Protein AF-A0A2T7CD89-F1 (afdb_monomer_lite)

Structure (mmCIF, N/CA/C/O backbone):
data_AF-A0A2T7CD89-F1
#
_entry.id   AF-A0A2T7CD89-F1
#
loop_
_atom_site.group_PDB
_atom_site.id
_atom_site.type_symbol
_atom_site.label_atom_id
_atom_site.label_alt_id
_atom_site.label_comp_id
_atom_site.label_asym_id
_atom_site.label_entity_id
_atom_site.label_seq_id
_atom_site.pdbx_PDB_ins_code
_atom_site.Cartn_x
_atom_site.Cartn_y
_atom_site.Cartn_z
_atom_site.occupancy
_atom_site.B_iso_or_equiv
_atom_site.auth_seq_id
_atom_site.auth_comp_id
_atom_site.auth_asym_id
_atom_site.auth_atom_id
_atom_site.pdbx_PDB_model_num
ATOM 1 N N . MET A 1 1 ? 14.794 -7.307 10.565 1.00 42.34 1 MET A N 1
ATOM 2 C CA . MET A 1 1 ? 13.480 -6.806 10.100 1.00 42.34 1 MET A CA 1
ATOM 3 C C . MET A 1 1 ? 13.696 -5.837 8.951 1.00 42.34 1 MET A C 1
ATOM 5 O O . MET A 1 1 ? 14.424 -4.867 9.117 1.00 42.34 1 MET A O 1
ATOM 9 N N . MET A 1 2 ? 13.129 -6.120 7.779 1.00 44.75 2 MET A N 1
ATOM 10 C CA . MET A 1 2 ? 13.259 -5.270 6.593 1.00 44.75 2 MET A CA 1
ATOM 11 C C . MET A 1 2 ? 12.209 -4.153 6.687 1.00 44.75 2 MET A C 1
ATOM 13 O O . MET A 1 2 ? 11.014 -4.427 6.740 1.00 44.75 2 MET A O 1
ATOM 17 N N . ARG A 1 3 ? 12.653 -2.900 6.806 1.00 50.25 3 ARG A N 1
ATOM 18 C CA . ARG A 1 3 ? 11.776 -1.737 7.008 1.00 50.25 3 ARG A CA 1
ATOM 19 C C . ARG A 1 3 ? 10.974 -1.471 5.723 1.00 50.25 3 ARG A C 1
ATOM 21 O O . ARG A 1 3 ? 11.591 -1.396 4.658 1.00 50.25 3 ARG A O 1
ATOM 28 N N . PRO A 1 4 ? 9.637 -1.335 5.784 1.00 58.16 4 PRO A N 1
ATOM 29 C CA . PRO A 1 4 ? 8.837 -1.115 4.588 1.00 58.16 4 PRO A CA 1
ATOM 30 C C . PRO A 1 4 ? 9.228 0.206 3.920 1.00 58.16 4 PRO A C 1
ATOM 32 O O . PRO A 1 4 ? 9.481 1.220 4.577 1.00 58.16 4 PRO A O 1
ATOM 35 N N . PHE A 1 5 ? 9.301 0.187 2.591 1.00 65.31 5 PHE A N 1
ATOM 36 C CA . PHE A 1 5 ? 9.591 1.374 1.794 1.00 65.31 5 PHE A CA 1
ATOM 37 C C . PHE A 1 5 ? 8.494 2.419 2.010 1.00 65.31 5 PHE A C 1
ATOM 39 O O . PHE A 1 5 ? 7.330 2.140 1.710 1.00 65.31 5 PHE A O 1
ATOM 46 N N . SER A 1 6 ? 8.867 3.619 2.464 1.00 74.50 6 SER A N 1
ATOM 47 C CA . SER A 1 6 ? 7.926 4.734 2.604 1.00 74.50 6 SER A CA 1
ATOM 48 C C . SER A 1 6 ? 7.327 5.132 1.241 1.00 74.50 6 SER A C 1
ATOM 50 O O . SER A 1 6 ? 7.980 4.942 0.204 1.00 74.50 6 SER A O 1
ATOM 52 N N . PRO A 1 7 ? 6.120 5.727 1.203 1.00 74.75 7 PRO A N 1
ATOM 53 C CA . PRO A 1 7 ? 5.484 6.163 -0.044 1.00 74.75 7 PRO A CA 1
ATOM 54 C C . PRO A 1 7 ? 6.363 7.114 -0.870 1.00 74.75 7 PRO A C 1
ATOM 56 O O . PRO A 1 7 ? 6.477 6.970 -2.088 1.00 74.75 7 PRO A O 1
ATOM 59 N N . ALA A 1 8 ? 7.054 8.042 -0.200 1.00 75.62 8 ALA A N 1
ATOM 60 C CA . ALA A 1 8 ? 7.992 8.965 -0.834 1.00 75.62 8 ALA A CA 1
ATOM 61 C C . ALA A 1 8 ? 9.192 8.229 -1.456 1.00 75.62 8 ALA A C 1
ATOM 63 O O . ALA A 1 8 ? 9.577 8.519 -2.593 1.00 75.62 8 ALA A O 1
ATOM 64 N N . SER A 1 9 ? 9.734 7.225 -0.759 1.00 77.00 9 SER A N 1
ATOM 65 C CA . SER A 1 9 ? 10.831 6.397 -1.268 1.00 77.00 9 SER A CA 1
ATOM 66 C C . SER A 1 9 ? 10.400 5.523 -2.452 1.00 77.00 9 SER A C 1
ATOM 68 O O . SER A 1 9 ? 11.178 5.347 -3.389 1.00 77.00 9 SER A O 1
ATOM 70 N N . ARG A 1 10 ? 9.147 5.038 -2.481 1.00 72.06 10 ARG A N 1
ATOM 71 C CA . ARG A 1 10 ? 8.580 4.320 -3.642 1.00 72.06 10 ARG A CA 1
ATOM 72 C C . ARG A 1 10 ? 8.425 5.225 -4.860 1.00 72.06 10 ARG A C 1
ATOM 74 O O . ARG A 1 10 ? 8.821 4.838 -5.956 1.00 72.06 10 ARG A O 1
ATOM 81 N N . ALA A 1 11 ? 7.906 6.440 -4.680 1.00 78.06 11 ALA A N 1
ATOM 82 C CA . ALA A 1 11 ? 7.761 7.409 -5.766 1.00 78.06 11 ALA A CA 1
ATOM 83 C C . ALA A 1 11 ? 9.121 7.848 -6.340 1.00 78.06 11 ALA A C 1
ATOM 85 O O . ALA A 1 11 ? 9.272 7.998 -7.553 1.00 78.06 11 ALA A O 1
ATOM 86 N N . ALA A 1 12 ? 10.135 8.018 -5.487 1.00 80.62 12 ALA A N 1
ATOM 87 C CA . ALA A 1 12 ? 11.496 8.319 -5.922 1.00 80.62 12 ALA A CA 1
ATOM 88 C C . ALA A 1 12 ? 12.123 7.157 -6.712 1.00 80.62 12 ALA A C 1
ATOM 90 O O . ALA A 1 12 ? 12.679 7.386 -7.788 1.00 80.62 12 ALA A O 1
ATOM 91 N N . ALA A 1 13 ? 11.981 5.919 -6.227 1.00 77.00 13 ALA A N 1
ATOM 92 C CA . ALA A 1 13 ? 12.442 4.723 -6.932 1.00 77.00 13 ALA A CA 1
ATOM 93 C C . ALA A 1 13 ? 11.753 4.567 -8.298 1.00 77.00 13 ALA A C 1
ATOM 95 O O . ALA A 1 13 ? 12.420 4.319 -9.300 1.00 77.00 13 ALA A O 1
ATOM 96 N N . TYR A 1 14 ? 10.442 4.815 -8.353 1.00 75.62 14 TYR A N 1
ATOM 97 C CA . TYR A 1 14 ? 9.662 4.817 -9.588 1.00 75.62 14 TYR A CA 1
ATOM 98 C C . TYR A 1 14 ? 10.174 5.851 -10.597 1.00 75.62 14 TYR A C 1
ATOM 100 O O . TYR A 1 14 ? 10.477 5.500 -11.734 1.00 75.62 14 TYR A O 1
ATOM 108 N N . ARG A 1 15 ? 10.344 7.117 -10.182 1.00 81.44 15 ARG A N 1
ATOM 109 C CA . ARG A 1 15 ? 10.880 8.181 -11.053 1.00 81.44 15 ARG A CA 1
ATOM 110 C C . ARG A 1 15 ? 12.273 7.845 -11.576 1.00 81.44 15 ARG A C 1
ATOM 112 O O . ARG A 1 15 ? 12.590 8.165 -12.717 1.00 81.44 15 ARG A O 1
ATOM 119 N N . ARG A 1 16 ? 13.106 7.203 -10.751 1.00 79.12 16 ARG A N 1
ATOM 120 C CA . ARG A 1 16 ? 14.448 6.770 -11.149 1.00 79.12 16 ARG A CA 1
ATOM 121 C C . ARG A 1 16 ? 14.383 5.641 -12.175 1.00 79.12 16 ARG A C 1
ATOM 123 O O . ARG A 1 16 ? 15.069 5.735 -13.180 1.00 79.12 16 ARG A O 1
ATOM 130 N N . ALA A 1 17 ? 13.544 4.628 -11.961 1.00 74.56 17 ALA A N 1
ATOM 131 C CA . ALA A 1 17 ? 13.359 3.523 -12.903 1.00 74.56 17 ALA A CA 1
ATOM 132 C C . ALA A 1 17 ? 12.785 3.998 -14.247 1.00 74.56 17 ALA A C 1
ATOM 134 O O . ALA A 1 17 ? 13.295 3.622 -15.299 1.00 74.56 17 ALA A O 1
ATOM 135 N N . ALA A 1 18 ? 11.792 4.891 -14.207 1.00 77.62 18 ALA A N 1
ATOM 136 C CA . ALA A 1 18 ? 11.183 5.469 -15.399 1.00 77.62 18 ALA A CA 1
ATOM 137 C C . ALA A 1 18 ? 12.216 6.176 -16.285 1.00 77.62 18 ALA A C 1
ATOM 139 O O . ALA A 1 18 ? 12.167 6.015 -17.490 1.00 77.62 18 ALA A O 1
ATOM 140 N N . ARG A 1 19 ? 13.211 6.875 -15.722 1.00 75.88 19 ARG A N 1
ATOM 141 C CA . ARG A 1 19 ? 14.256 7.545 -16.525 1.00 75.88 19 ARG A CA 1
ATOM 142 C C . ARG A 1 19 ? 15.087 6.603 -17.398 1.00 75.88 19 ARG A C 1
ATOM 144 O O . ARG A 1 19 ? 15.567 7.035 -18.434 1.00 75.88 19 ARG A O 1
ATOM 151 N N . TRP A 1 20 ? 15.278 5.356 -16.975 1.00 69.06 20 TRP A N 1
ATOM 152 C CA . TRP A 1 20 ? 16.141 4.400 -17.676 1.00 69.06 20 TRP A CA 1
ATOM 153 C C . TRP A 1 20 ? 15.348 3.407 -18.546 1.00 69.06 20 TRP A C 1
ATOM 155 O O . TRP A 1 20 ? 15.913 2.816 -19.456 1.00 69.06 20 TRP A O 1
ATOM 165 N N . TRP A 1 21 ? 14.058 3.197 -18.246 1.00 69.12 21 TRP A N 1
ATOM 166 C CA . TRP A 1 21 ? 13.228 2.117 -18.810 1.00 69.12 21 TRP A CA 1
ATOM 167 C C . TRP A 1 21 ? 11.909 2.663 -19.382 1.00 69.12 21 TRP A C 1
ATOM 169 O O . TRP A 1 21 ? 10.972 1.894 -19.594 1.00 6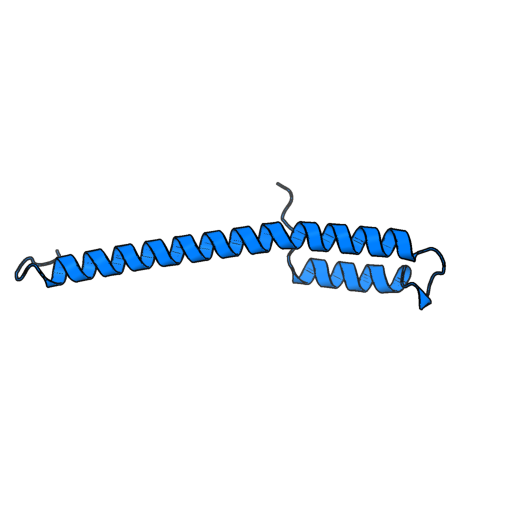9.12 21 TRP A O 1
ATOM 179 N N . HIS A 1 22 ? 11.800 3.986 -19.588 1.00 69.06 22 HIS A N 1
ATOM 180 C CA . HIS A 1 22 ? 10.616 4.584 -20.210 1.00 69.06 22 HIS A CA 1
ATOM 181 C C . HIS A 1 22 ? 10.421 3.994 -21.614 1.00 69.06 22 HIS A C 1
ATOM 183 O O . HIS A 1 22 ? 11.411 3.896 -22.340 1.00 69.06 22 HIS A O 1
ATOM 189 N N . PRO A 1 23 ? 9.183 3.669 -22.032 1.00 62.84 23 PRO A N 1
ATOM 190 C CA . PRO A 1 23 ? 8.889 3.225 -23.395 1.00 62.84 23 PRO A CA 1
ATOM 191 C C . PRO A 1 23 ? 9.512 4.124 -24.468 1.00 62.84 23 PRO A C 1
ATOM 193 O O . PRO A 1 23 ? 10.096 3.618 -25.420 1.00 62.84 23 PRO A O 1
ATOM 196 N N . ASP A 1 24 ? 9.450 5.445 -24.262 1.00 68.56 24 ASP A N 1
ATOM 197 C CA . ASP A 1 24 ? 10.008 6.430 -25.202 1.00 68.56 24 ASP A CA 1
ATOM 198 C C . ASP A 1 24 ? 11.545 6.451 -25.235 1.00 68.56 24 ASP A C 1
ATOM 200 O O . ASP A 1 24 ? 12.131 6.940 -26.194 1.00 68.56 24 ASP A O 1
ATOM 204 N N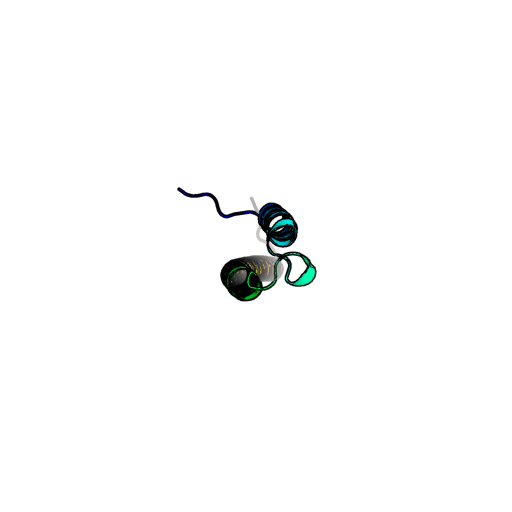 . ALA A 1 25 ? 12.210 5.945 -24.191 1.00 65.62 25 ALA A N 1
ATOM 205 C CA . ALA A 1 25 ? 13.670 5.920 -24.075 1.00 65.62 25 ALA A CA 1
ATOM 206 C C . ALA A 1 25 ? 14.281 4.537 -24.376 1.00 65.62 25 ALA A C 1
ATOM 208 O O . ALA A 1 25 ? 15.475 4.452 -24.660 1.00 65.62 25 ALA A O 1
ATOM 209 N N . TYR A 1 26 ? 13.495 3.453 -24.298 1.00 58.94 26 TYR A N 1
ATOM 210 C CA . TYR A 1 26 ? 13.968 2.082 -24.511 1.00 58.94 26 TYR A CA 1
ATOM 211 C C . TYR A 1 26 ? 12.863 1.182 -25.107 1.00 58.94 26 TYR A C 1
ATOM 213 O O . TYR A 1 26 ? 12.060 0.604 -24.358 1.00 58.94 26 TYR A O 1
ATOM 221 N N . PRO A 1 27 ? 12.804 1.012 -26.442 1.00 58.06 27 PRO A N 1
ATOM 222 C CA . PRO A 1 27 ? 11.876 0.067 -27.058 1.00 58.06 27 PRO A CA 1
ATOM 223 C C . PRO A 1 27 ? 12.220 -1.361 -26.596 1.00 58.06 27 PRO A C 1
ATOM 225 O O . PRO A 1 27 ? 13.332 -1.841 -26.792 1.00 58.06 27 PRO A O 1
ATOM 228 N N . GLY A 1 28 ? 11.281 -2.016 -25.901 1.00 65.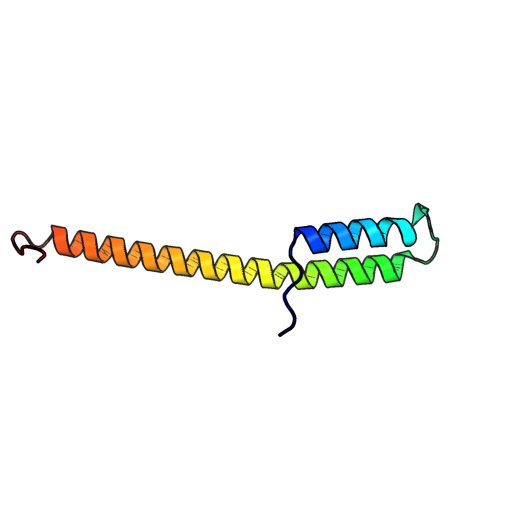75 28 GLY A N 1
ATOM 229 C CA . GLY A 1 28 ? 11.467 -3.324 -25.244 1.00 65.75 28 GLY A CA 1
ATOM 230 C C . GLY A 1 28 ? 11.601 -3.278 -23.711 1.00 65.75 28 GLY A C 1
ATOM 231 O O . GLY A 1 28 ? 11.501 -4.310 -23.052 1.00 65.75 28 GLY A O 1
ATOM 232 N N . GLY A 1 29 ? 11.756 -2.090 -23.108 1.00 70.19 29 GLY A N 1
ATOM 233 C CA . GLY A 1 29 ? 11.772 -1.905 -21.645 1.00 70.19 29 GLY A CA 1
ATOM 234 C C . GLY A 1 29 ? 10.383 -1.899 -20.987 1.00 70.19 29 GLY A C 1
ATOM 235 O O . GLY A 1 29 ? 10.272 -2.018 -19.763 1.00 70.19 29 GLY A O 1
ATOM 236 N N . VAL A 1 30 ? 9.327 -1.799 -21.803 1.00 73.25 30 VAL A N 1
ATOM 237 C CA . VAL A 1 30 ? 7.920 -1.673 -21.387 1.00 73.25 30 VAL A CA 1
ATOM 238 C C . VAL A 1 30 ? 7.484 -2.800 -20.468 1.00 73.25 30 VAL A C 1
ATOM 240 O O . VAL A 1 30 ? 6.934 -2.525 -19.404 1.00 73.25 30 VAL A O 1
ATOM 243 N N . ASP A 1 31 ? 7.746 -4.057 -20.823 1.00 79.88 31 ASP A N 1
ATOM 244 C CA . ASP A 1 31 ? 7.245 -5.189 -20.044 1.00 79.88 31 ASP A CA 1
ATOM 245 C C . ASP A 1 31 ? 7.846 -5.234 -18.643 1.00 79.88 31 ASP A 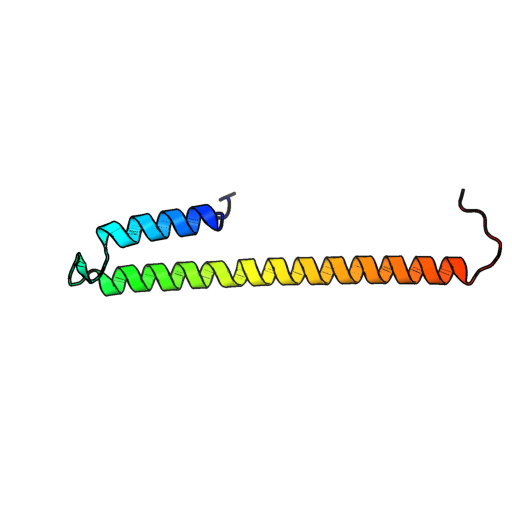C 1
ATOM 247 O O . ASP A 1 31 ? 7.121 -5.397 -17.657 1.00 79.88 31 ASP A O 1
ATOM 251 N N . ARG A 1 32 ? 9.159 -4.997 -18.520 1.00 73.88 32 ARG A N 1
ATOM 252 C CA . ARG A 1 32 ? 9.808 -4.943 -17.206 1.00 73.88 32 ARG A CA 1
ATOM 253 C C . ARG A 1 32 ? 9.397 -3.709 -16.408 1.00 73.88 32 ARG A C 1
ATOM 255 O O . ARG A 1 32 ? 9.197 -3.822 -15.198 1.00 73.88 32 ARG A O 1
ATOM 262 N N . PHE A 1 33 ? 9.230 -2.555 -17.053 1.00 77.50 33 PHE A N 1
ATOM 263 C CA . PHE A 1 33 ? 8.727 -1.360 -16.381 1.00 77.50 33 PHE A CA 1
ATOM 264 C C . PHE A 1 33 ? 7.309 -1.595 -15.843 1.00 77.50 33 PHE A C 1
ATOM 266 O O . PHE A 1 33 ? 7.063 -1.420 -14.649 1.00 77.50 33 PHE A O 1
ATOM 273 N N . MET A 1 34 ? 6.400 -2.102 -16.679 1.00 79.25 34 MET A N 1
ATOM 274 C CA . MET A 1 34 ? 5.010 -2.398 -16.321 1.00 79.25 34 MET A CA 1
ATOM 275 C C . MET A 1 34 ? 4.882 -3.530 -15.295 1.00 79.25 34 MET A C 1
ATOM 277 O O . MET A 1 34 ? 3.964 -3.508 -14.470 1.00 79.25 34 MET A O 1
ATOM 281 N N . ALA A 1 35 ? 5.791 -4.510 -15.293 1.00 81.94 35 ALA A N 1
ATOM 282 C CA . ALA A 1 35 ? 5.894 -5.506 -14.226 1.00 81.94 35 ALA A CA 1
ATOM 283 C C . ALA A 1 35 ? 6.275 -4.850 -12.886 1.00 81.94 35 ALA A C 1
ATOM 285 O O . ALA A 1 35 ? 5.616 -5.091 -11.871 1.00 81.94 35 ALA A O 1
ATOM 286 N N . GLY A 1 36 ? 7.258 -3.943 -12.894 1.00 81.69 36 GLY A N 1
ATOM 287 C CA . GLY A 1 36 ? 7.647 -3.156 -11.722 1.00 81.69 36 GLY A CA 1
ATOM 288 C C . GLY A 1 36 ? 6.518 -2.264 -11.192 1.00 81.69 36 GLY A C 1
ATOM 289 O O . GLY A 1 36 ? 6.256 -2.250 -9.988 1.00 81.69 36 GLY A O 1
ATOM 290 N N . VAL A 1 37 ? 5.784 -1.577 -12.077 1.00 80.56 37 VAL A N 1
ATOM 291 C CA . VAL A 1 37 ? 4.620 -0.748 -11.704 1.00 80.56 37 VAL A CA 1
ATOM 292 C C . VAL A 1 37 ? 3.531 -1.589 -11.034 1.00 80.56 37 VAL A C 1
ATOM 294 O O . VAL A 1 37 ? 2.980 -1.192 -10.003 1.00 80.56 37 VAL A O 1
ATOM 297 N N . ARG A 1 38 ? 3.222 -2.765 -11.598 1.00 81.19 38 ARG A N 1
ATOM 298 C CA . ARG A 1 38 ? 2.215 -3.684 -11.047 1.00 81.19 38 ARG A CA 1
ATOM 299 C C . ARG A 1 38 ? 2.605 -4.197 -9.665 1.00 81.19 38 ARG A C 1
ATOM 301 O O . ARG A 1 38 ? 1.767 -4.155 -8.766 1.00 81.19 38 ARG A O 1
ATOM 308 N N . ALA A 1 39 ? 3.862 -4.592 -9.470 1.00 79.12 39 ALA A N 1
ATOM 309 C CA . ALA A 1 39 ? 4.370 -5.026 -8.169 1.00 79.12 39 ALA A CA 1
ATOM 310 C C . ALA A 1 39 ? 4.274 -3.909 -7.114 1.00 79.12 39 ALA A C 1
ATOM 312 O O . ALA A 1 39 ? 3.782 -4.128 -6.007 1.00 79.12 39 ALA A O 1
ATOM 313 N N . LEU A 1 40 ? 4.660 -2.682 -7.476 1.00 76.19 40 LEU A N 1
ATOM 314 C CA . LEU A 1 40 ? 4.619 -1.530 -6.573 1.00 76.19 40 LEU A CA 1
ATOM 315 C C . LEU A 1 40 ? 3.180 -1.151 -6.176 1.00 76.19 40 LEU A C 1
ATOM 317 O O . LEU A 1 40 ? 2.911 -0.858 -5.010 1.00 76.19 40 LEU A O 1
ATOM 321 N N . ARG A 1 41 ? 2.237 -1.198 -7.128 1.00 77.94 41 ARG A N 1
ATOM 322 C CA . ARG A 1 41 ? 0.801 -0.993 -6.867 1.00 77.94 41 ARG A CA 1
ATOM 323 C C . ARG A 1 41 ? 0.229 -2.110 -5.990 1.00 77.94 41 ARG A C 1
ATOM 325 O O . ARG A 1 41 ? -0.548 -1.823 -5.081 1.00 77.94 41 ARG A O 1
ATOM 332 N N . GLY A 1 42 ? 0.637 -3.355 -6.237 1.00 77.19 42 GLY A N 1
ATOM 333 C CA . GLY A 1 42 ? 0.300 -4.513 -5.412 1.00 77.19 42 GLY A CA 1
ATOM 334 C C . GLY A 1 42 ? 0.755 -4.346 -3.964 1.00 77.19 42 GLY A C 1
ATOM 335 O O . GLY A 1 42 ? -0.028 -4.624 -3.073 1.00 77.19 42 GLY A O 1
ATOM 336 N N . ALA A 1 43 ? 1.951 -3.797 -3.730 1.00 75.75 43 ALA A N 1
ATOM 337 C CA . ALA A 1 43 ? 2.481 -3.508 -2.394 1.00 75.75 43 ALA A CA 1
ATOM 338 C C . ALA A 1 43 ? 1.864 -2.264 -1.717 1.00 75.75 43 ALA A C 1
ATOM 340 O O . ALA A 1 43 ? 1.927 -2.123 -0.499 1.00 75.75 43 ALA A O 1
ATOM 341 N N . ALA A 1 44 ? 1.277 -1.332 -2.474 1.00 71.56 44 ALA A N 1
ATOM 342 C CA . ALA A 1 44 ? 0.608 -0.150 -1.915 1.00 71.56 44 ALA A CA 1
ATOM 343 C C . ALA A 1 44 ? -0.816 -0.442 -1.405 1.00 71.56 44 ALA A C 1
ATOM 345 O O . ALA A 1 44 ? -1.280 0.206 -0.471 1.00 71.56 44 ALA A O 1
ATOM 346 N N . ARG A 1 45 ? -1.508 -1.426 -1.993 1.00 75.69 45 ARG A N 1
ATOM 347 C CA . ARG A 1 45 ? -2.839 -1.873 -1.545 1.00 75.69 45 ARG A CA 1
ATOM 348 C C . ARG A 1 45 ? -2.887 -2.434 -0.113 1.00 75.69 45 ARG A C 1
ATOM 350 O O . ARG A 1 45 ? -3.759 -1.978 0.620 1.00 75.69 45 ARG A O 1
ATOM 357 N N . PRO A 1 46 ? -2.006 -3.361 0.314 1.00 73.44 46 PRO A N 1
ATOM 358 C CA . PRO A 1 46 ? -2.014 -3.877 1.680 1.00 73.44 46 PRO A CA 1
ATOM 359 C C . PRO A 1 46 ? -1.720 -2.768 2.689 1.00 73.44 46 PRO A C 1
ATOM 361 O O . PRO A 1 46 ? -2.449 -2.645 3.660 1.00 73.44 46 PRO A O 1
ATOM 364 N N . GLU A 1 47 ? -0.776 -1.867 2.399 1.00 73.38 47 GLU A N 1
ATOM 365 C CA . GLU A 1 47 ? -0.500 -0.717 3.272 1.00 73.38 47 GLU A CA 1
ATOM 366 C C . GLU A 1 47 ? -1.723 0.212 3.412 1.00 73.38 47 GLU A C 1
ATOM 368 O O . GLU A 1 47 ? -2.043 0.678 4.503 1.00 73.38 47 GLU A O 1
ATOM 373 N N . ALA A 1 48 ? -2.451 0.476 2.322 1.00 74.69 48 ALA A N 1
ATOM 374 C CA . ALA A 1 48 ? -3.684 1.263 2.378 1.00 74.69 48 ALA A CA 1
ATOM 375 C C . ALA A 1 48 ? -4.799 0.554 3.171 1.00 74.69 48 ALA A C 1
ATOM 377 O O . ALA A 1 48 ? -5.592 1.211 3.848 1.00 74.69 48 ALA A O 1
ATOM 378 N N . GLN A 1 49 ? -4.852 -0.777 3.097 1.00 73.44 49 GLN A N 1
ATOM 379 C CA . GLN A 1 49 ? -5.806 -1.595 3.838 1.00 73.44 49 GLN A CA 1
ATOM 380 C C . GLN A 1 49 ? -5.489 -1.623 5.338 1.00 73.44 49 GLN A C 1
ATOM 382 O O . GLN A 1 49 ? -6.391 -1.408 6.142 1.00 73.44 49 GLN A O 1
ATOM 387 N N . GLU A 1 50 ? -4.218 -1.781 5.712 1.00 75.00 50 GLU A N 1
ATOM 388 C CA . GLU A 1 50 ? -3.750 -1.707 7.102 1.00 75.00 50 GLU A CA 1
ATOM 389 C C . GLU A 1 50 ? -4.025 -0.331 7.718 1.00 75.00 50 GLU A C 1
ATOM 391 O O . GLU A 1 50 ? -4.514 -0.237 8.841 1.00 75.00 50 GLU A O 1
ATOM 396 N N . ARG A 1 51 ? -3.804 0.756 6.966 1.00 73.12 51 ARG A N 1
ATOM 397 C CA . ARG A 1 51 ? -4.112 2.118 7.437 1.00 73.12 51 ARG A CA 1
ATOM 398 C C . ARG A 1 51 ? -5.606 2.344 7.648 1.00 73.12 51 ARG A C 1
ATOM 400 O O . ARG A 1 51 ? -5.983 2.991 8.620 1.00 73.12 51 ARG A O 1
ATOM 407 N N . ARG A 1 52 ? -6.460 1.814 6.764 1.00 73.94 52 ARG A N 1
ATOM 408 C CA . ARG A 1 52 ? -7.921 1.857 6.950 1.00 73.94 52 ARG A CA 1
ATOM 409 C C . ARG A 1 52 ? -8.365 1.048 8.162 1.00 73.94 52 ARG A C 1
ATOM 411 O O . ARG A 1 52 ? -9.207 1.529 8.908 1.00 73.94 52 ARG A O 1
ATOM 418 N N . ALA A 1 53 ? -7.797 -0.140 8.360 1.00 76.69 53 ALA A N 1
ATOM 419 C CA . ALA A 1 53 ? -8.095 -0.969 9.522 1.00 76.69 53 ALA A CA 1
ATOM 420 C C . ALA A 1 53 ? -7.695 -0.266 10.829 1.00 76.69 53 ALA A C 1
ATOM 422 O O . ALA A 1 53 ? -8.502 -0.199 11.747 1.00 76.69 53 ALA A O 1
ATOM 423 N N . GLY A 1 54 ? -6.508 0.348 10.878 1.00 79.00 54 GLY A N 1
ATOM 424 C CA . GLY A 1 54 ? -6.072 1.131 12.039 1.00 79.00 54 GLY A CA 1
ATOM 425 C C . GLY A 1 54 ? -6.940 2.366 12.309 1.00 79.00 54 GLY A C 1
ATOM 426 O O . GLY A 1 54 ? -7.178 2.705 13.462 1.00 79.00 54 GLY A O 1
ATOM 427 N N . PHE A 1 55 ? -7.456 3.024 11.265 1.00 80.94 55 PHE A N 1
ATOM 428 C CA . PHE A 1 55 ? -8.386 4.145 11.434 1.00 80.94 55 PHE A CA 1
ATOM 429 C C . PHE A 1 55 ? -9.755 3.694 11.965 1.00 80.94 55 PHE A C 1
ATOM 431 O O . PHE A 1 55 ? -10.301 4.330 12.860 1.00 80.94 55 PHE A O 1
ATOM 438 N N . ALA A 1 56 ? -10.288 2.580 11.455 1.00 82.31 56 ALA A N 1
ATOM 439 C CA . ALA A 1 56 ? -11.541 2.003 11.942 1.00 82.31 56 ALA A CA 1
ATOM 440 C C . ALA A 1 56 ? -11.434 1.532 13.404 1.00 82.31 56 ALA A C 1
ATOM 442 O O . ALA A 1 56 ? -12.365 1.721 14.182 1.00 82.31 56 ALA A O 1
ATOM 443 N N . ASP A 1 57 ? -10.290 0.963 13.785 1.00 85.19 57 ASP A N 1
ATOM 444 C CA . ASP A 1 57 ? -10.004 0.576 15.168 1.00 85.19 57 ASP A CA 1
ATOM 445 C C . ASP A 1 57 ? -9.942 1.797 16.103 1.00 85.19 57 ASP A C 1
ATOM 447 O O . ASP A 1 57 ? -10.538 1.797 17.178 1.00 85.19 57 ASP A O 1
ATOM 451 N N . TRP A 1 58 ? -9.306 2.885 15.663 1.00 83.19 58 TRP A N 1
ATOM 452 C CA . TRP A 1 58 ? -9.264 4.140 16.414 1.00 83.19 58 TRP A CA 1
ATOM 453 C C . TRP A 1 58 ? -10.652 4.783 16.587 1.00 83.19 58 TRP A C 1
ATOM 455 O O . TRP A 1 58 ? -10.990 5.228 17.684 1.00 83.19 58 TRP A O 1
ATOM 465 N N . GLU A 1 59 ? -11.487 4.782 15.54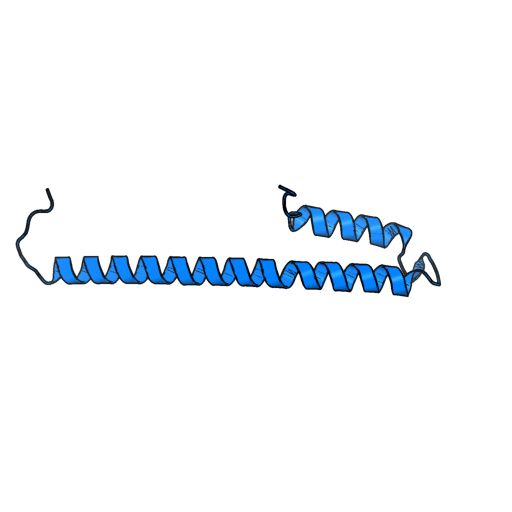4 1.00 89.69 59 GLU A N 1
ATOM 466 C CA . GLU A 1 59 ? -12.883 5.239 15.634 1.00 89.69 59 GLU A CA 1
ATOM 467 C C . GLU A 1 59 ? -13.699 4.401 16.627 1.00 89.69 59 GLU A C 1
ATOM 469 O O . GLU A 1 59 ? -14.444 4.954 17.435 1.00 89.69 59 GLU A O 1
ATOM 474 N N . ALA A 1 60 ? -13.522 3.076 16.627 1.00 85.25 60 ALA A N 1
ATOM 475 C CA . ALA A 1 60 ? -14.190 2.194 17.581 1.00 85.25 60 ALA A CA 1
ATOM 476 C C . ALA A 1 60 ? -13.757 2.480 19.030 1.00 85.25 60 ALA A C 1
ATOM 478 O O . ALA A 1 60 ? -14.591 2.497 19.939 1.00 85.25 60 ALA A O 1
ATOM 479 N N . GLN A 1 61 ? -12.469 2.764 19.249 1.00 86.81 61 GLN A N 1
ATOM 480 C CA . GLN A 1 61 ? -11.956 3.173 20.557 1.00 86.81 61 GLN A CA 1
ATOM 481 C C . GLN A 1 61 ? -12.571 4.503 21.015 1.00 86.81 61 GLN A C 1
ATOM 483 O O . GLN A 1 61 ? -12.999 4.615 22.165 1.00 86.81 61 GLN A O 1
ATOM 488 N N . LEU A 1 62 ? -12.680 5.492 20.124 1.00 87.88 62 LEU A N 1
ATOM 489 C CA . LEU A 1 62 ? -13.330 6.765 20.439 1.00 87.88 62 LEU A CA 1
ATOM 490 C C . LEU A 1 62 ? -14.818 6.612 20.751 1.00 87.88 62 LEU A C 1
ATOM 492 O O . LEU A 1 62 ? -15.287 7.185 21.733 1.00 87.88 62 LEU A O 1
ATOM 496 N N . ALA A 1 63 ? -15.550 5.822 19.968 1.00 86.50 63 ALA A N 1
ATOM 497 C CA . ALA A 1 63 ? -16.962 5.550 20.220 1.00 86.50 63 ALA A CA 1
ATOM 498 C C . ALA A 1 63 ? -17.170 4.881 21.591 1.00 86.50 63 ALA A C 1
ATOM 500 O O . ALA A 1 63 ? -18.082 5.248 22.331 1.00 86.50 63 ALA A O 1
ATOM 501 N N . GLY A 1 64 ? -16.281 3.961 21.981 1.00 86.31 64 GLY A N 1
ATOM 502 C CA . GLY A 1 64 ? -16.298 3.348 23.311 1.00 86.31 64 GLY A CA 1
ATOM 503 C C . GLY A 1 64 ? -16.023 4.341 24.447 1.00 86.31 64 GLY A C 1
ATOM 504 O O . GLY A 1 64 ? -16.650 4.257 25.503 1.00 86.31 64 GLY A O 1
ATOM 505 N N . LEU A 1 65 ? -15.122 5.307 24.240 1.00 89.00 65 LEU A N 1
ATOM 506 C CA . LEU A 1 65 ? -14.866 6.378 25.211 1.00 89.00 65 LEU A CA 1
ATOM 507 C C . LEU A 1 65 ? -16.059 7.333 25.335 1.00 89.00 65 LEU A C 1
ATOM 509 O O . LEU A 1 65 ? -16.422 7.702 26.449 1.00 89.00 65 LEU A O 1
ATOM 513 N N . GLN A 1 66 ? -16.696 7.686 24.216 1.00 86.56 66 GLN A N 1
ATOM 514 C CA . GLN A 1 66 ? -17.903 8.517 24.204 1.00 86.56 66 GLN A CA 1
ATOM 515 C C . GLN A 1 66 ? -19.079 7.824 24.898 1.00 86.56 66 GLN A C 1
ATOM 517 O O . GLN A 1 66 ? -19.781 8.457 25.680 1.00 86.56 66 GLN A O 1
ATOM 522 N N . TRP A 1 67 ? -19.253 6.517 24.682 1.00 77.19 67 TRP A N 1
ATOM 523 C CA . TRP A 1 67 ? -20.260 5.722 25.387 1.00 77.19 67 TRP A CA 1
ATOM 524 C C . TRP A 1 67 ? -20.050 5.750 26.904 1.00 77.19 67 TRP A C 1
ATOM 526 O O . TRP A 1 67 ? -20.974 6.053 27.653 1.00 77.19 67 TRP A O 1
ATOM 536 N N . ARG A 1 68 ? -18.817 5.503 27.367 1.00 81.19 68 ARG A N 1
ATOM 537 C CA . ARG A 1 68 ? -18.490 5.539 28.804 1.00 81.19 68 ARG A CA 1
ATOM 538 C C . ARG A 1 68 ? -18.665 6.929 29.415 1.00 81.19 68 ARG A C 1
ATOM 540 O O . ARG A 1 68 ? -19.082 7.031 30.565 1.00 81.19 68 ARG A O 1
ATOM 547 N N . ALA A 1 69 ? -18.354 7.986 28.664 1.00 77.50 69 ALA A N 1
ATOM 548 C CA . ALA A 1 69 ? -18.603 9.358 29.094 1.00 77.50 69 ALA A CA 1
ATOM 549 C C . ALA A 1 69 ? -20.109 9.612 29.276 1.00 77.50 69 ALA A C 1
ATOM 551 O O . ALA A 1 69 ? -20.516 10.086 30.334 1.00 77.50 69 ALA A O 1
ATOM 552 N N . ALA A 1 70 ? -20.932 9.191 28.312 1.00 77.12 70 ALA A N 1
ATOM 553 C CA . ALA A 1 70 ? -22.386 9.306 28.392 1.00 77.12 70 ALA A CA 1
ATOM 554 C C . ALA A 1 70 ? -22.983 8.493 29.560 1.00 77.12 70 ALA A C 1
ATOM 556 O O . ALA A 1 70 ? -23.841 8.998 30.281 1.00 77.12 70 ALA A O 1
ATOM 557 N N . GLU A 1 71 ? -22.503 7.268 29.812 1.00 76.19 71 GLU A N 1
ATOM 558 C CA . GLU A 1 71 ? -22.919 6.473 30.983 1.00 76.19 71 GLU A CA 1
ATOM 559 C C . GLU A 1 71 ? -22.556 7.154 32.310 1.00 76.19 71 GLU A C 1
ATOM 561 O O . GLU A 1 71 ? -23.327 7.100 33.270 1.00 76.19 71 GLU A O 1
ATOM 566 N N . SER A 1 72 ? -21.405 7.829 32.366 1.00 71.00 72 SER A N 1
ATOM 567 C CA . SER A 1 72 ? -20.983 8.584 33.547 1.00 71.00 72 SER A CA 1
ATOM 568 C C . SER A 1 72 ? -21.825 9.843 33.773 1.00 71.00 72 SER A C 1
ATOM 570 O O . SER A 1 72 ? -22.055 10.206 34.923 1.00 71.00 72 SER A O 1
ATOM 572 N N . GLU A 1 73 ? -22.287 10.507 32.711 1.00 72.31 73 GLU A N 1
ATOM 573 C CA . GLU A 1 73 ? -23.178 11.674 32.803 1.00 72.31 73 GLU A CA 1
ATOM 574 C C . GLU A 1 73 ? -24.611 11.291 33.207 1.00 72.31 73 GLU A C 1
ATOM 576 O O . GLU A 1 73 ? -25.293 12.063 33.880 1.00 72.31 73 GLU A O 1
ATOM 581 N N . MET A 1 74 ? -25.063 10.083 32.855 1.00 66.50 74 MET A N 1
ATOM 582 C CA . MET A 1 74 ? -26.387 9.566 33.231 1.00 66.50 74 MET A CA 1
ATOM 583 C C . MET A 1 74 ? -26.484 9.095 34.693 1.00 66.50 74 MET A C 1
ATOM 585 O O . MET A 1 74 ? -27.591 8.888 35.191 1.00 66.50 74 MET A O 1
ATOM 589 N N . LEU A 1 75 ? -25.358 8.943 35.398 1.00 61.59 75 LEU A N 1
ATOM 590 C CA . LEU A 1 75 ? -25.303 8.605 36.824 1.00 61.59 75 LEU A CA 1
ATOM 591 C C . LEU A 1 75 ? -24.968 9.860 37.656 1.00 61.59 75 LEU A C 1
ATOM 593 O O . LEU A 1 75 ? -23.794 10.116 37.936 1.00 61.59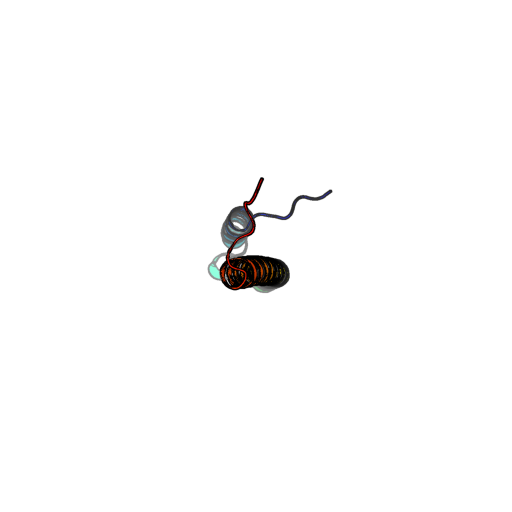 75 LEU A O 1
ATOM 597 N N . PRO A 1 76 ? -25.964 10.657 38.095 1.00 56.66 76 PRO A N 1
ATOM 598 C CA . PRO A 1 76 ? -25.698 11.852 38.885 1.00 56.66 76 PRO A CA 1
ATOM 599 C C . PRO A 1 76 ? -25.113 11.473 40.255 1.00 56.66 76 PRO A C 1
ATOM 601 O O . PRO A 1 76 ? -25.784 10.854 41.079 1.00 56.66 76 PRO A O 1
ATOM 604 N N . GLY A 1 77 ? -23.866 11.884 40.517 1.00 62.75 77 GLY A N 1
ATOM 605 C CA . GLY A 1 77 ? -23.347 12.011 41.885 1.00 62.75 77 GLY A CA 1
ATOM 606 C C . GLY A 1 77 ? -22.159 11.143 42.303 1.00 62.75 77 GLY A C 1
ATOM 607 O O . GLY A 1 77 ? -21.936 11.014 43.505 1.00 62.75 77 GLY A O 1
ATOM 608 N N . ARG A 1 78 ? -21.362 10.571 41.390 1.00 57.38 78 ARG A N 1
ATOM 609 C CA . ARG A 1 78 ? -20.121 9.884 41.795 1.00 57.38 78 ARG A CA 1
ATOM 610 C C . ARG A 1 78 ? -18.886 10.746 41.486 1.00 57.38 78 ARG A C 1
ATOM 612 O O . ARG A 1 78 ? -18.605 10.968 40.312 1.00 57.38 78 ARG A O 1
ATOM 619 N N . PRO A 1 79 ? -18.156 11.258 42.498 1.00 52.62 79 PRO A N 1
ATOM 620 C CA . PRO A 1 79 ? -16.938 12.020 42.255 1.00 52.62 79 PRO A CA 1
ATOM 621 C C . PRO A 1 79 ? -15.869 11.097 41.665 1.00 52.62 79 PRO A C 1
ATOM 623 O O . PRO A 1 79 ? -15.595 10.024 42.206 1.00 52.62 79 PRO A O 1
ATOM 626 N N . VAL A 1 80 ? -15.291 11.522 40.543 1.00 54.19 80 VAL A N 1
ATOM 627 C CA . VAL A 1 80 ? -14.081 10.925 39.975 1.00 54.19 80 VAL A CA 1
ATOM 628 C C . VAL A 1 80 ? -12.921 11.356 40.872 1.00 54.19 80 VAL A C 1
ATOM 630 O O . VAL A 1 80 ? -12.602 12.543 40.930 1.00 54.19 80 VAL A O 1
ATOM 633 N N . VAL A 1 81 ? -12.371 10.402 41.627 1.00 54.34 81 VAL A N 1
ATOM 634 C CA . VAL A 1 81 ? -11.118 10.540 42.393 1.00 54.34 81 VAL A CA 1
ATOM 635 C C . VAL A 1 81 ? -9.945 10.132 41.519 1.00 54.34 81 VAL A C 1
ATOM 637 O O . VAL A 1 81 ? -10.118 9.151 40.759 1.00 54.34 81 VAL A O 1
#

Sequence (81 aa):
MMRPFSPASRAAAYRRAARWWHPDAYPGGVDRFMAGVRALRGAARPEAQERRAGFADWEAQLAGLQWRAAESEMLPGRPVV

Secondary structure (DSSP, 8-state):
--PPPPHHHHHHHHHHHHHHH-TTT-TT-HHHHHHHHHHHHHHHHHHHHHHHHHHHHHHHHHHHHHHHHHHHHHSTT----

Organism: NCBI:txid1504633

Foldseek 3Di:
DDDDQDPVNLVVVLVVLCVCQPCVNDVVSVVVNVVSVVVSVVVVVVVVVVVVVVVVVVVVVVVVVVVVVVVVVVDPDDDDD

Radius of gyration: 24.0 Å; chains: 1; bounding box: 42×19×70 Å

pLDDT: mean 73.28, std 10.03, range [42.34, 89.69]